Protein AF-A0A947WSV2-F1 (afdb_monomer_lite)

Sequence (94 aa):
MTFILRSVFWLGLALFVIQPHGVDFDRSARALGTAAIETGRVAALDTLAEVRCDSFECAGARLIAQSALTQPAAILTPERDAPYPAAPLARPRL

pLDDT: mean 76.15, std 11.63, range [51.66, 94.38]

Structure (mmCIF, N/CA/C/O backbone):
data_AF-A0A947WSV2-F1
#
_entry.id   AF-A0A947WSV2-F1
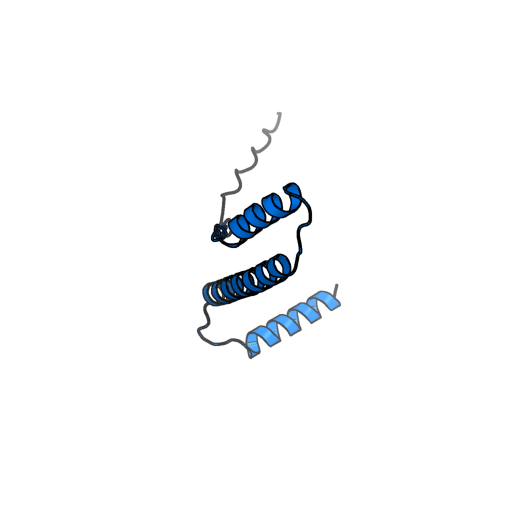#
loop_
_atom_site.group_PDB
_atom_site.id
_atom_site.type_symbol
_atom_site.label_atom_id
_atom_site.label_alt_id
_atom_site.label_comp_id
_atom_site.label_asym_id
_atom_site.label_entity_id
_atom_site.label_seq_id
_atom_site.pdbx_PDB_ins_code
_atom_site.Cartn_x
_atom_site.Cartn_y
_atom_site.Cartn_z
_atom_site.occupancy
_atom_site.B_iso_or_equiv
_atom_site.auth_seq_id
_atom_site.auth_comp_id
_atom_site.auth_asym_id
_atom_site.auth_atom_id
_atom_site.pdbx_PDB_model_num
ATOM 1 N N . MET A 1 1 ? 27.474 -16.401 4.942 1.00 58.66 1 MET A N 1
ATOM 2 C CA . MET A 1 1 ? 27.665 -15.232 4.048 1.00 58.66 1 MET A CA 1
ATOM 3 C C . MET A 1 1 ? 27.500 -15.559 2.560 1.00 58.66 1 MET A C 1
ATOM 5 O O . MET A 1 1 ? 26.872 -14.781 1.859 1.00 58.66 1 MET A O 1
ATOM 9 N N . THR A 1 2 ? 27.975 -16.709 2.066 1.00 75.25 2 THR A N 1
ATOM 10 C CA . THR A 1 2 ? 27.880 -17.117 0.643 1.00 75.25 2 THR A CA 1
ATOM 11 C C . THR A 1 2 ? 26.453 -17.288 0.104 1.00 75.25 2 THR A C 1
ATOM 13 O O . THR A 1 2 ? 26.211 -17.005 -1.066 1.00 75.25 2 THR A O 1
ATOM 16 N N . PHE A 1 3 ? 25.489 -17.693 0.941 1.00 82.06 3 PHE A N 1
ATOM 17 C CA . PHE A 1 3 ? 24.085 -17.842 0.530 1.00 82.06 3 PHE A CA 1
ATOM 18 C C . PHE A 1 3 ? 23.454 -16.516 0.081 1.00 82.06 3 PHE A C 1
ATOM 20 O O . PHE A 1 3 ? 22.784 -16.480 -0.946 1.00 82.06 3 PHE A O 1
ATOM 27 N N . ILE A 1 4 ? 23.732 -15.421 0.799 1.00 88.31 4 ILE A N 1
ATOM 28 C CA . ILE A 1 4 ? 23.208 -14.092 0.457 1.00 88.31 4 ILE A CA 1
ATOM 29 C C . ILE A 1 4 ? 23.806 -13.618 -0.868 1.00 88.31 4 ILE A C 1
ATOM 31 O O . ILE A 1 4 ? 23.053 -13.216 -1.747 1.00 88.31 4 ILE A O 1
ATOM 35 N N . LEU A 1 5 ? 25.128 -13.744 -1.057 1.00 89.50 5 LEU A N 1
ATOM 36 C CA . LEU A 1 5 ? 25.769 -13.371 -2.325 1.00 89.50 5 LEU A CA 1
ATOM 37 C C . LEU A 1 5 ? 25.194 -14.155 -3.506 1.00 89.50 5 LEU A C 1
ATOM 39 O O . LEU A 1 5 ? 24.927 -13.574 -4.551 1.00 89.50 5 LEU A O 1
ATOM 43 N N . ARG A 1 6 ? 24.962 -15.461 -3.334 1.00 85.94 6 ARG A N 1
ATOM 44 C CA . ARG A 1 6 ? 24.379 -16.297 -4.385 1.00 85.94 6 ARG A CA 1
ATOM 45 C C . ARG A 1 6 ? 22.935 -15.888 -4.692 1.00 85.94 6 ARG A C 1
ATOM 47 O O . ARG A 1 6 ? 22.596 -15.768 -5.862 1.00 85.94 6 ARG A O 1
ATOM 54 N N . SER A 1 7 ? 22.107 -15.634 -3.677 1.00 88.94 7 SER A N 1
ATOM 55 C CA . SER A 1 7 ? 20.728 -15.164 -3.879 1.00 88.94 7 SER A CA 1
ATOM 56 C C . SER A 1 7 ? 20.674 -13.806 -4.567 1.00 88.94 7 SER A C 1
ATOM 58 O O . SER A 1 7 ? 19.934 -13.653 -5.530 1.00 88.94 7 SER A O 1
ATOM 60 N N . VAL A 1 8 ? 21.472 -12.836 -4.114 1.00 88.62 8 VAL A N 1
ATOM 61 C CA . VAL A 1 8 ? 21.511 -11.493 -4.712 1.00 88.62 8 VAL A CA 1
ATOM 62 C C . VAL A 1 8 ? 22.032 -11.559 -6.149 1.00 88.62 8 VAL A C 1
ATOM 64 O O . VAL A 1 8 ? 21.487 -10.886 -7.019 1.00 88.62 8 VAL A O 1
ATOM 67 N N . PHE A 1 9 ? 23.018 -12.418 -6.425 1.00 92.06 9 PHE A N 1
ATOM 68 C CA . PHE A 1 9 ? 23.518 -12.660 -7.778 1.00 92.06 9 PHE A CA 1
ATOM 69 C C . PHE A 1 9 ? 22.429 -13.213 -8.706 1.00 92.06 9 PHE A C 1
ATOM 71 O O . PHE A 1 9 ? 22.188 -12.644 -9.767 1.00 92.06 9 PHE A O 1
ATOM 78 N N . TRP A 1 10 ? 21.731 -14.280 -8.302 1.00 94.38 10 TRP A N 1
ATOM 79 C CA . TRP A 1 10 ? 20.659 -14.857 -9.121 1.00 94.38 10 TRP A CA 1
ATOM 80 C C . TRP A 1 10 ? 19.456 -13.922 -9.262 1.00 94.38 10 TRP A C 1
ATOM 82 O O . TRP A 1 10 ? 18.863 -13.863 -10.335 1.00 94.38 10 TRP A O 1
ATOM 92 N N . LEU A 1 11 ? 19.127 -13.153 -8.220 1.00 88.44 11 LEU A N 1
ATOM 93 C CA . LEU A 1 11 ? 18.063 -12.151 -8.263 1.00 88.44 11 LEU A CA 1
ATOM 94 C C . LEU A 1 11 ? 18.407 -11.019 -9.240 1.00 88.44 11 LEU A C 1
ATOM 96 O O . LEU A 1 11 ? 17.581 -10.650 -10.070 1.00 88.44 11 LEU A O 1
ATOM 100 N N . GLY A 1 12 ? 19.636 -10.501 -9.181 1.00 87.56 12 GLY A N 1
ATOM 101 C CA . GLY A 1 12 ? 20.125 -9.482 -10.107 1.00 87.56 12 GLY A CA 1
ATOM 102 C C . GLY A 1 12 ? 20.171 -9.987 -11.547 1.00 87.56 12 GLY A C 1
ATOM 103 O O . GLY A 1 12 ? 19.720 -9.287 -12.448 1.00 87.56 12 GLY A O 1
ATOM 104 N N . LEU A 1 13 ? 20.635 -11.222 -11.764 1.00 87.31 13 LEU A N 1
ATOM 105 C CA . LEU A 1 13 ? 20.644 -11.858 -13.083 1.00 87.31 13 LEU A CA 1
ATOM 106 C C . LEU A 1 13 ? 19.222 -12.013 -13.641 1.00 87.31 13 LEU A C 1
ATOM 108 O O . LEU A 1 13 ? 18.989 -11.702 -14.804 1.00 87.31 13 LEU A O 1
ATOM 112 N N . ALA A 1 14 ? 18.265 -12.447 -12.819 1.00 84.44 14 ALA A N 1
ATOM 113 C CA . ALA A 1 14 ? 16.866 -12.549 -13.222 1.00 84.44 14 ALA A CA 1
ATOM 114 C C . ALA A 1 14 ? 16.289 -11.176 -13.593 1.00 84.44 14 ALA A C 1
ATOM 116 O O . ALA A 1 14 ? 15.671 -11.042 -14.643 1.00 84.44 14 ALA A O 1
ATOM 117 N N . LEU A 1 15 ? 16.548 -10.140 -12.788 1.00 78.25 15 LEU A N 1
ATOM 118 C CA . LEU A 1 15 ? 16.128 -8.766 -13.089 1.00 78.25 15 LEU A CA 1
ATOM 119 C C . LEU A 1 15 ? 16.781 -8.219 -14.364 1.00 78.25 15 LEU A C 1
ATOM 121 O O . LEU A 1 15 ? 16.140 -7.480 -15.106 1.00 78.25 15 LEU A O 1
ATOM 125 N N . PHE A 1 16 ? 18.031 -8.597 -14.633 1.00 79.62 16 PHE A N 1
ATOM 126 C CA . PHE A 1 16 ? 18.750 -8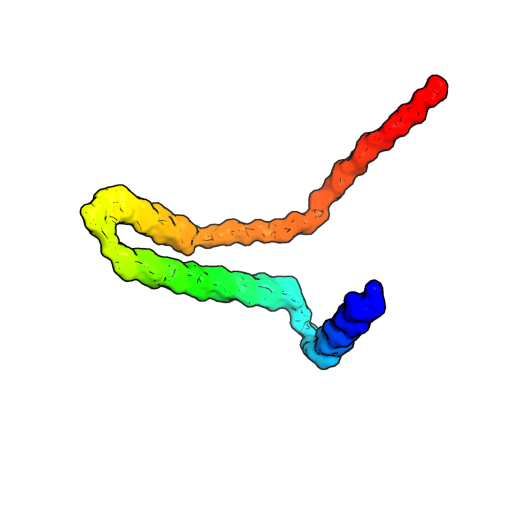.210 -15.842 1.00 79.62 16 PHE A CA 1
ATOM 127 C C . PHE A 1 16 ? 18.215 -8.924 -17.087 1.00 79.62 16 PHE A C 1
ATOM 129 O O . PHE A 1 16 ? 18.033 -8.302 -18.123 1.00 79.62 16 PHE A O 1
ATOM 136 N N . VAL A 1 17 ? 17.900 -10.217 -16.986 1.00 81.81 17 VAL A N 1
ATOM 137 C CA . VAL A 1 17 ? 17.276 -10.992 -18.073 1.00 81.81 17 VAL A CA 1
ATOM 138 C C . VAL A 1 17 ? 15.860 -10.500 -18.363 1.00 81.81 17 VAL A C 1
ATOM 140 O O . VAL A 1 17 ? 15.442 -10.453 -19.516 1.00 81.81 17 VAL A O 1
ATOM 143 N N . ILE A 1 18 ? 15.123 -10.131 -17.317 1.00 73.00 18 ILE A N 1
ATOM 144 C CA . ILE A 1 18 ? 13.754 -9.632 -17.428 1.00 73.00 18 ILE A CA 1
ATOM 145 C C . ILE A 1 18 ? 13.739 -8.148 -17.816 1.00 73.00 18 ILE A C 1
ATOM 147 O O . ILE A 1 18 ? 12.654 -7.668 -18.131 1.00 73.00 18 ILE A O 1
ATOM 151 N N . GLN A 1 19 ? 14.885 -7.432 -17.821 1.00 60.75 19 GLN A N 1
ATOM 152 C CA . GLN A 1 19 ? 14.949 -5.981 -18.054 1.00 60.75 19 GLN A CA 1
ATOM 153 C C . GLN A 1 19 ? 14.027 -5.585 -19.209 1.00 60.75 19 GLN A C 1
ATOM 155 O O . GLN A 1 19 ? 14.346 -5.823 -20.378 1.00 60.75 19 GLN A O 1
ATOM 160 N N . PRO A 1 20 ? 12.899 -4.924 -18.914 1.00 60.09 20 PRO A N 1
ATOM 161 C CA . PRO A 1 20 ? 12.106 -4.336 -19.962 1.00 60.09 20 PRO A CA 1
ATOM 162 C C . PRO A 1 20 ? 12.851 -3.050 -20.310 1.00 60.09 20 PRO A C 1
ATOM 164 O O . PRO A 1 20 ? 12.864 -2.093 -19.534 1.00 60.09 20 PRO A O 1
ATOM 167 N N . HIS A 1 21 ? 13.564 -3.045 -21.434 1.00 54.03 21 HIS A N 1
ATOM 168 C CA . HIS A 1 21 ? 14.186 -1.829 -21.945 1.00 54.03 21 HIS A CA 1
ATOM 169 C C . HIS A 1 21 ? 13.099 -0.747 -22.078 1.00 54.03 21 HIS A C 1
ATOM 171 O O . HIS A 1 21 ? 12.239 -0.833 -22.950 1.00 54.03 21 HIS A O 1
ATOM 177 N N . GLY A 1 22 ? 13.114 0.244 -21.178 1.00 60.62 22 GLY A N 1
ATOM 178 C CA . GLY A 1 22 ? 12.199 1.389 -21.201 1.00 60.62 22 GLY A CA 1
ATOM 179 C C . GLY A 1 22 ? 11.082 1.423 -20.151 1.00 60.62 22 GLY A C 1
ATOM 180 O O . GLY A 1 22 ? 10.257 2.332 -20.225 1.00 60.62 22 GLY A O 1
ATOM 181 N N . VAL A 1 23 ? 11.025 0.512 -19.166 1.00 58.72 23 VAL A N 1
ATOM 182 C CA . VAL A 1 23 ? 10.072 0.687 -18.050 1.00 58.72 23 VAL A CA 1
ATOM 183 C C . VAL A 1 23 ? 10.639 1.580 -16.955 1.00 58.72 23 VAL A C 1
ATOM 185 O O . VAL A 1 23 ? 11.657 1.305 -16.326 1.00 58.72 23 VAL A O 1
ATOM 188 N N . ASP A 1 24 ? 9.926 2.668 -16.714 1.00 68.06 24 ASP A N 1
ATOM 189 C CA . ASP A 1 24 ? 10.177 3.585 -15.618 1.00 68.06 24 ASP A CA 1
ATOM 190 C C . ASP A 1 24 ? 9.645 2.947 -14.323 1.00 68.06 24 ASP A C 1
ATOM 192 O O . ASP A 1 24 ? 8.441 2.981 -14.054 1.00 68.06 24 ASP A O 1
ATOM 196 N N . PHE A 1 25 ? 10.527 2.278 -13.569 1.00 67.06 25 PHE A N 1
ATOM 197 C CA . PHE A 1 25 ? 10.174 1.538 -12.346 1.00 67.06 25 PHE A CA 1
ATOM 198 C C . PHE A 1 25 ? 9.472 2.412 -11.306 1.00 67.06 25 PHE A C 1
ATOM 200 O O . PHE A 1 25 ? 8.616 1.925 -10.577 1.00 67.06 25 PHE A O 1
ATOM 207 N N . ASP A 1 26 ? 9.796 3.704 -11.257 1.00 68.62 26 ASP A N 1
ATOM 208 C CA . ASP A 1 26 ? 9.136 4.658 -10.367 1.00 68.62 26 ASP A CA 1
ATOM 209 C C . ASP A 1 26 ? 7.676 4.871 -10.794 1.00 68.62 26 ASP A C 1
ATOM 211 O O . ASP A 1 26 ? 6.754 4.807 -9.978 1.00 68.62 26 ASP A O 1
ATOM 215 N N . ARG A 1 27 ? 7.427 5.024 -12.100 1.00 69.12 27 ARG A N 1
ATOM 216 C CA . ARG A 1 27 ? 6.067 5.164 -12.633 1.00 69.12 27 ARG A CA 1
ATOM 217 C C . ARG A 1 27 ? 5.260 3.875 -12.483 1.00 69.12 27 ARG A C 1
ATOM 219 O O . ARG A 1 27 ? 4.098 3.944 -12.089 1.00 69.12 27 ARG A O 1
ATOM 226 N N . SER A 1 28 ? 5.840 2.718 -12.794 1.00 71.12 28 SER A N 1
ATOM 227 C CA . SER A 1 28 ? 5.136 1.435 -12.695 1.00 71.12 28 SER A CA 1
ATOM 228 C C . SER A 1 28 ? 4.891 1.024 -11.244 1.00 71.12 28 SER A C 1
ATOM 230 O O . SER A 1 28 ? 3.791 0.569 -10.941 1.00 71.12 28 SER A O 1
ATOM 232 N N . ALA A 1 29 ? 5.832 1.271 -10.328 1.00 70.38 29 ALA A N 1
ATOM 233 C CA . ALA A 1 29 ? 5.619 1.065 -8.896 1.00 70.38 29 ALA A CA 1
ATOM 234 C C . ALA A 1 29 ? 4.509 1.971 -8.352 1.00 70.38 29 ALA A C 1
ATOM 236 O O . ALA A 1 29 ? 3.645 1.498 -7.614 1.00 70.38 29 ALA A O 1
ATOM 237 N N . ARG A 1 30 ? 4.470 3.248 -8.758 1.00 72.06 30 ARG A N 1
ATOM 238 C CA . ARG A 1 30 ? 3.368 4.152 -8.391 1.00 72.06 30 ARG A CA 1
ATOM 239 C C . ARG A 1 30 ? 2.037 3.682 -8.960 1.00 72.06 30 ARG A C 1
ATOM 241 O O . ARG A 1 30 ? 1.071 3.624 -8.213 1.00 72.06 30 ARG A O 1
ATOM 248 N N . ALA A 1 31 ? 1.990 3.298 -10.236 1.00 73.88 31 ALA A N 1
ATOM 249 C CA . ALA A 1 31 ? 0.769 2.812 -10.877 1.00 73.88 31 ALA A CA 1
ATOM 250 C C . ALA A 1 31 ? 0.232 1.538 -10.199 1.00 73.88 31 ALA A C 1
ATOM 252 O O . ALA A 1 31 ? -0.951 1.468 -9.860 1.00 73.88 31 ALA A O 1
ATOM 253 N N . LEU A 1 32 ? 1.108 0.564 -9.931 1.00 75.12 32 LEU A N 1
ATOM 254 C CA . LEU A 1 32 ? 0.765 -0.663 -9.208 1.00 75.12 32 LEU A CA 1
ATOM 255 C C . LEU A 1 32 ? 0.333 -0.369 -7.768 1.00 75.12 32 LEU A C 1
ATOM 257 O O . LEU A 1 32 ? -0.662 -0.927 -7.315 1.00 75.12 32 LEU A O 1
ATOM 261 N N . GLY A 1 33 ? 1.022 0.539 -7.073 1.00 74.81 33 GLY A N 1
ATOM 262 C CA . GLY A 1 33 ? 0.653 0.980 -5.728 1.00 74.81 33 GLY A CA 1
ATOM 263 C C . GLY A 1 33 ? -0.724 1.642 -5.691 1.00 74.81 33 GLY A C 1
ATOM 264 O O . GLY A 1 33 ? -1.555 1.280 -4.862 1.00 74.81 33 GLY A O 1
ATOM 265 N N . THR A 1 34 ? -1.015 2.546 -6.630 1.00 74.62 34 THR A N 1
ATOM 266 C CA . THR A 1 34 ? -2.334 3.190 -6.731 1.00 74.62 34 THR A CA 1
ATOM 267 C C . THR A 1 34 ? -3.442 2.188 -7.049 1.00 74.62 34 THR A C 1
ATOM 269 O O . THR A 1 34 ? -4.511 2.253 -6.449 1.00 74.62 34 THR A O 1
ATOM 272 N N . ALA A 1 35 ? -3.183 1.218 -7.931 1.00 77.38 35 ALA A N 1
ATOM 273 C CA . ALA A 1 35 ? -4.149 0.175 -8.265 1.00 77.38 35 ALA A CA 1
ATOM 274 C C . ALA A 1 35 ? -4.398 -0.782 -7.085 1.00 77.38 35 ALA A C 1
ATOM 276 O O . ALA A 1 35 ? -5.541 -1.146 -6.812 1.00 77.38 35 ALA A O 1
ATOM 277 N N . ALA A 1 36 ? -3.349 -1.163 -6.352 1.00 77.69 36 ALA A N 1
ATOM 278 C CA . ALA A 1 36 ? -3.456 -2.007 -5.163 1.00 77.69 36 ALA A CA 1
ATOM 279 C C . ALA A 1 36 ? -4.227 -1.311 -4.027 1.00 77.69 36 ALA A C 1
ATOM 281 O O . ALA A 1 36 ? -5.057 -1.935 -3.368 1.00 77.69 36 ALA A O 1
ATOM 282 N N . ILE A 1 37 ? -3.999 -0.010 -3.822 1.00 81.38 37 ILE A N 1
ATOM 283 C CA . ILE A 1 37 ? -4.745 0.773 -2.829 1.00 81.38 37 ILE A CA 1
ATOM 284 C C . ILE A 1 37 ? -6.216 0.886 -3.233 1.00 81.38 37 ILE A C 1
ATOM 286 O O . ILE A 1 37 ? -7.080 0.649 -2.394 1.00 81.38 37 ILE A O 1
ATOM 290 N N . GLU A 1 38 ? -6.522 1.190 -4.498 1.00 80.19 38 GLU A N 1
ATOM 291 C CA . GLU A 1 38 ? -7.917 1.334 -4.933 1.00 80.19 38 GLU A CA 1
ATOM 292 C C . GLU A 1 38 ? -8.684 0.010 -4.833 1.00 80.19 38 GLU A C 1
ATOM 294 O O . GLU A 1 38 ? -9.789 -0.034 -4.298 1.00 80.19 38 GLU A O 1
ATOM 299 N N . THR A 1 39 ? -8.076 -1.094 -5.271 1.00 81.62 39 THR A N 1
ATOM 300 C CA . THR A 1 39 ? -8.677 -2.431 -5.135 1.00 81.62 39 THR A CA 1
ATOM 301 C C . THR A 1 39 ? -8.882 -2.825 -3.670 1.00 81.62 39 THR A C 1
ATOM 303 O O . THR A 1 39 ? -9.954 -3.317 -3.316 1.00 81.62 39 THR A O 1
ATOM 306 N N . GLY A 1 40 ? -7.910 -2.550 -2.795 1.00 79.25 40 GLY A N 1
ATOM 307 C CA . GLY A 1 40 ? -8.040 -2.790 -1.355 1.00 79.25 40 GLY A CA 1
ATOM 308 C C . GLY A 1 40 ? -9.131 -1.940 -0.697 1.00 79.25 40 GLY A C 1
ATOM 309 O O . GLY A 1 40 ? -9.861 -2.423 0.167 1.00 79.25 40 GLY A O 1
ATOM 310 N N . ARG A 1 41 ? -9.293 -0.693 -1.140 1.00 83.00 41 ARG A N 1
ATOM 311 C CA . ARG A 1 41 ? -10.323 0.240 -0.665 1.00 83.00 41 ARG A CA 1
ATOM 312 C C . ARG A 1 41 ? -11.729 -0.237 -1.017 1.00 83.00 41 ARG A C 1
ATOM 314 O O . ARG A 1 41 ? -12.604 -0.216 -0.155 1.00 83.00 41 ARG A O 1
ATOM 321 N N . VAL A 1 42 ? -11.927 -0.718 -2.246 1.00 83.94 42 VAL A N 1
ATOM 322 C CA . VAL A 1 42 ? -13.199 -1.316 -2.685 1.00 83.94 42 VAL A CA 1
ATOM 323 C C . VAL A 1 42 ? -13.526 -2.560 -1.858 1.00 83.94 42 VAL A C 1
ATOM 325 O O . VAL A 1 42 ? -14.639 -2.665 -1.352 1.00 83.94 42 VAL A O 1
ATOM 328 N N . ALA A 1 43 ? -12.555 -3.452 -1.641 1.00 85.19 43 ALA A N 1
ATOM 329 C CA . ALA A 1 43 ? -12.755 -4.638 -0.807 1.00 85.19 43 ALA A CA 1
ATOM 330 C C . ALA A 1 43 ? -13.111 -4.276 0.648 1.00 85.19 43 ALA A C 1
ATOM 332 O O . ALA A 1 43 ? -14.030 -4.851 1.224 1.00 85.19 43 ALA A O 1
ATOM 333 N N . ALA A 1 44 ? -12.435 -3.285 1.238 1.00 84.25 44 ALA A N 1
ATOM 334 C CA . ALA A 1 44 ? -12.752 -2.817 2.584 1.00 84.25 44 ALA A CA 1
ATOM 335 C C . ALA A 1 44 ? -14.179 -2.249 2.667 1.00 84.25 44 ALA A C 1
ATOM 337 O O . ALA A 1 44 ? -14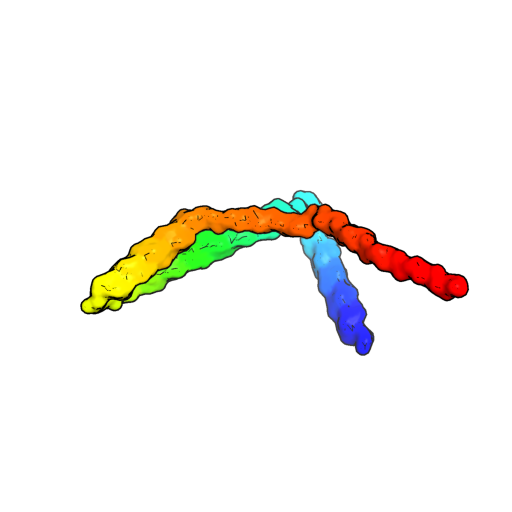.929 -2.603 3.575 1.00 84.25 44 ALA A O 1
ATOM 338 N N . LEU A 1 45 ? -14.595 -1.418 1.709 1.00 86.25 45 LEU A N 1
ATOM 339 C CA . LEU A 1 45 ? -15.959 -0.879 1.675 1.00 86.25 45 LEU A CA 1
ATOM 340 C C . LEU A 1 45 ? -17.025 -1.978 1.579 1.00 86.25 45 LEU A C 1
ATOM 342 O O . LEU A 1 45 ? -18.060 -1.857 2.236 1.00 86.25 45 LEU A O 1
ATOM 346 N N . ASP A 1 46 ? -16.756 -3.042 0.824 1.00 86.25 46 ASP A N 1
ATOM 347 C CA . ASP A 1 46 ? -17.648 -4.198 0.696 1.00 86.25 46 ASP A CA 1
ATOM 348 C C . ASP A 1 46 ? -17.789 -4.943 2.034 1.00 86.25 46 ASP A C 1
ATOM 350 O O . ASP A 1 46 ? -18.898 -5.196 2.503 1.00 86.25 46 ASP A O 1
ATOM 354 N N . THR A 1 47 ? -16.680 -5.146 2.756 1.00 83.75 47 THR A N 1
ATOM 355 C CA . THR A 1 47 ? -16.740 -5.738 4.106 1.00 83.75 47 THR A CA 1
ATOM 356 C C . THR A 1 47 ? -17.525 -4.869 5.090 1.00 83.75 47 THR A C 1
ATOM 358 O O . THR A 1 47 ? -18.302 -5.388 5.888 1.00 83.75 47 THR A O 1
ATOM 361 N N . LEU A 1 48 ? -17.396 -3.537 5.016 1.00 83.75 48 LEU A N 1
ATOM 362 C CA . LEU A 1 48 ? -18.208 -2.626 5.828 1.00 83.75 48 LEU A CA 1
ATOM 363 C C . LEU A 1 48 ? -19.686 -2.667 5.422 1.00 83.75 48 LEU A C 1
ATOM 365 O O . LEU A 1 48 ? -20.542 -2.368 6.255 1.00 83.75 48 LEU A O 1
ATOM 369 N N . ALA A 1 49 ? -19.997 -3.002 4.166 1.00 82.50 49 ALA A N 1
ATOM 370 C CA . ALA A 1 49 ? -21.366 -3.086 3.678 1.00 82.50 49 ALA A CA 1
ATOM 371 C C . ALA A 1 49 ? -22.152 -4.206 4.374 1.00 82.50 49 ALA A C 1
ATOM 373 O O . ALA A 1 49 ? -23.301 -3.985 4.779 1.00 82.50 49 ALA A O 1
ATOM 374 N N . GLU A 1 50 ? -21.497 -5.352 4.571 1.00 87.31 50 GLU A N 1
ATOM 375 C CA . GLU A 1 50 ? -22.053 -6.562 5.186 1.00 87.31 50 GLU A CA 1
ATOM 376 C C . GLU A 1 50 ? -22.240 -6.458 6.709 1.00 87.31 50 GLU A C 1
ATOM 378 O O . GLU A 1 50 ? -23.088 -7.152 7.277 1.00 87.31 50 GLU A O 1
ATOM 383 N N . VAL A 1 51 ? -21.508 -5.562 7.383 1.00 85.25 51 VAL A N 1
ATOM 384 C CA . VAL A 1 51 ? -21.633 -5.352 8.835 1.00 85.25 51 VAL A CA 1
ATOM 385 C C . VAL A 1 51 ? -23.009 -4.775 9.172 1.00 85.25 51 VAL A C 1
ATOM 387 O O . VAL A 1 51 ? -23.301 -3.607 8.894 1.00 85.25 51 VAL A O 1
ATOM 390 N N . ARG A 1 52 ? -23.860 -5.573 9.824 1.00 86.31 52 ARG A N 1
ATOM 391 C CA . ARG A 1 52 ? -25.121 -5.094 10.405 1.00 86.31 52 ARG A CA 1
ATOM 392 C C . ARG A 1 52 ? -24.848 -4.424 11.748 1.00 86.31 52 ARG A C 1
ATOM 394 O O . ARG A 1 52 ? -24.184 -4.999 12.603 1.00 86.31 52 ARG A O 1
ATOM 401 N N . CYS A 1 53 ? -25.351 -3.205 11.915 1.00 87.88 53 CYS A N 1
ATOM 402 C CA . CYS A 1 53 ? -25.203 -2.445 13.148 1.00 87.88 53 CYS A CA 1
ATOM 403 C C . CYS A 1 53 ? -26.512 -2.444 13.934 1.00 87.88 53 CYS A C 1
ATOM 405 O O . CYS A 1 53 ? -27.502 -1.880 13.473 1.00 87.88 53 CYS A O 1
ATOM 407 N N . ASP A 1 54 ? -26.475 -3.010 15.139 1.00 91.94 54 ASP A N 1
ATOM 408 C CA . ASP A 1 54 ? -27.609 -3.030 16.074 1.00 91.94 54 ASP A CA 1
ATOM 409 C C . ASP A 1 54 ? -27.569 -1.863 17.082 1.00 91.94 54 ASP A C 1
ATOM 411 O O . ASP A 1 54 ? -28.461 -1.709 17.913 1.00 91.94 54 ASP A O 1
ATOM 415 N N . SER A 1 55 ? -26.533 -1.018 17.015 1.00 91.25 55 SER A N 1
ATOM 416 C CA . SER A 1 55 ? -26.352 0.148 17.882 1.00 91.25 55 SER A CA 1
ATOM 417 C C . SER A 1 55 ? -26.004 1.408 17.088 1.00 91.25 55 SER A C 1
ATOM 419 O O . SER A 1 55 ? -25.367 1.352 16.030 1.00 91.25 55 SER A O 1
ATOM 421 N N . PHE A 1 56 ? -26.384 2.568 17.635 1.00 87.31 56 PHE A N 1
ATOM 422 C CA . PHE A 1 56 ? -26.036 3.877 17.069 1.00 87.31 56 PHE A CA 1
ATOM 423 C C . PHE A 1 56 ? -24.521 4.101 17.001 1.00 87.31 56 PHE A C 1
ATOM 425 O O . PHE A 1 56 ? -24.036 4.755 16.083 1.00 87.31 56 PHE A O 1
ATOM 432 N N . GLU A 1 57 ? -23.771 3.519 17.935 1.00 90.75 57 GLU A N 1
ATOM 433 C CA . GLU A 1 57 ? -22.314 3.624 17.988 1.00 90.75 57 GLU A CA 1
ATOM 434 C C . GLU A 1 57 ? -21.647 2.867 16.829 1.00 90.75 57 GLU A C 1
ATOM 436 O O . GLU A 1 57 ? -20.782 3.421 16.151 1.00 90.75 57 GLU A O 1
ATOM 441 N N . CYS A 1 58 ? -22.126 1.658 16.504 1.00 88.38 58 CYS A N 1
ATOM 442 C CA . CYS A 1 58 ? -21.678 0.912 15.322 1.00 88.38 58 CYS A CA 1
ATOM 443 C C . CYS A 1 58 ? -22.036 1.647 14.024 1.00 88.38 58 CYS A C 1
ATOM 445 O O . CYS A 1 58 ? -21.195 1.779 13.132 1.00 88.38 58 CYS A O 1
ATOM 447 N N . ALA A 1 59 ? -23.268 2.160 13.920 1.00 87.81 59 ALA A N 1
ATOM 448 C CA . ALA A 1 59 ? -23.714 2.887 12.733 1.00 87.81 59 ALA A CA 1
ATOM 449 C C . ALA A 1 59 ? -22.872 4.155 12.502 1.00 87.81 59 ALA A C 1
ATOM 451 O O . ALA A 1 59 ? -22.438 4.414 11.379 1.00 87.81 59 ALA A O 1
ATOM 452 N N . GLY A 1 60 ? -22.575 4.901 13.570 1.00 87.81 60 GLY A N 1
ATOM 453 C CA . GLY A 1 60 ? -21.690 6.064 13.521 1.00 87.81 60 GLY A CA 1
ATOM 454 C C . GLY A 1 60 ? -20.260 5.696 13.120 1.00 87.81 60 GLY A C 1
ATOM 455 O O . GLY A 1 60 ? -19.703 6.303 12.203 1.00 87.81 60 GLY A O 1
ATOM 456 N N . ALA A 1 61 ? -19.685 4.662 13.739 1.00 86.12 61 ALA A N 1
ATOM 457 C CA . ALA A 1 61 ? -18.336 4.193 13.424 1.00 86.12 61 ALA A CA 1
ATOM 458 C C . ALA A 1 61 ? -18.204 3.727 11.964 1.00 86.12 61 ALA A C 1
ATOM 460 O O . ALA A 1 61 ? -17.210 4.039 11.305 1.00 86.12 61 ALA A O 1
ATOM 461 N N . ARG A 1 62 ? -19.225 3.050 11.422 1.00 88.00 62 ARG A N 1
ATOM 462 C CA . ARG A 1 62 ? -19.266 2.621 10.016 1.00 88.00 62 ARG A CA 1
ATOM 463 C C . ARG A 1 62 ? -19.236 3.812 9.059 1.00 88.00 62 ARG A C 1
ATOM 465 O O . ARG A 1 62 ? -18.474 3.782 8.097 1.00 88.00 62 ARG A O 1
ATOM 472 N N . LEU A 1 63 ? -20.014 4.861 9.323 1.00 87.19 63 LEU A N 1
ATOM 473 C CA . LEU A 1 63 ? -20.026 6.067 8.485 1.00 87.19 63 LEU A CA 1
ATOM 474 C C . LEU A 1 63 ? -18.669 6.780 8.498 1.00 87.19 63 LEU A C 1
ATOM 476 O O . LEU A 1 63 ? -18.162 7.170 7.446 1.00 87.19 63 LEU A O 1
ATOM 480 N N . ILE A 1 64 ? -18.051 6.896 9.677 1.00 88.06 64 ILE A N 1
ATOM 481 C CA . ILE A 1 64 ? -16.718 7.492 9.823 1.00 88.06 64 ILE A CA 1
ATOM 482 C C . ILE A 1 64 ? -15.688 6.673 9.038 1.00 88.06 64 ILE A C 1
ATOM 484 O O . ILE A 1 64 ? -14.946 7.234 8.232 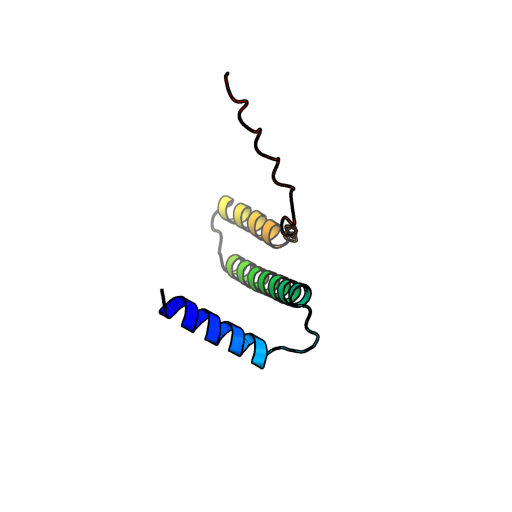1.00 88.06 64 ILE A O 1
ATOM 488 N N . ALA A 1 65 ? -15.680 5.350 9.201 1.00 85.88 65 ALA A N 1
ATOM 489 C CA . ALA A 1 65 ? -14.747 4.470 8.503 1.00 85.88 65 ALA A CA 1
ATOM 490 C C . ALA A 1 65 ? -14.947 4.492 6.976 1.00 85.88 65 ALA A C 1
ATOM 492 O O . ALA A 1 65 ? -13.972 4.571 6.230 1.00 85.88 65 ALA A O 1
ATOM 493 N N . GLN A 1 66 ? -16.193 4.516 6.494 1.00 86.56 66 GLN A N 1
ATOM 494 C CA . GLN A 1 66 ? -16.492 4.681 5.068 1.00 86.56 66 GLN A CA 1
ATOM 495 C C . GLN A 1 66 ? -15.981 6.023 4.528 1.00 86.56 66 GLN A C 1
ATOM 497 O O . GLN A 1 66 ? -15.396 6.060 3.443 1.00 86.56 66 GLN A O 1
ATOM 502 N N . SER A 1 67 ? -16.152 7.112 5.286 1.00 83.25 67 SER A N 1
ATOM 503 C CA . SER A 1 67 ? -15.648 8.436 4.900 1.00 83.25 67 SER A CA 1
ATOM 504 C C . SER A 1 67 ? -14.117 8.482 4.834 1.00 83.25 67 SER A C 1
ATOM 506 O O . SER A 1 67 ? -13.551 9.046 3.901 1.00 83.25 67 SER A O 1
ATOM 508 N N . ALA A 1 68 ? -13.437 7.816 5.772 1.00 84.25 68 ALA A N 1
ATOM 509 C CA . ALA A 1 68 ? -11.980 7.736 5.804 1.00 84.25 68 ALA A CA 1
ATOM 510 C C . ALA A 1 68 ? -11.434 6.922 4.621 1.00 84.25 68 ALA A C 1
ATOM 512 O O . ALA A 1 68 ? -10.437 7.302 4.016 1.00 84.25 68 ALA A O 1
ATOM 513 N N . LEU A 1 69 ? -12.120 5.839 4.243 1.00 82.25 69 LEU A N 1
ATOM 514 C CA . LEU A 1 69 ? -11.776 5.041 3.064 1.00 82.25 69 LEU A CA 1
ATOM 515 C C . LEU A 1 69 ? -12.069 5.779 1.751 1.00 82.25 69 LEU A C 1
ATOM 517 O O . LEU A 1 69 ? -11.411 5.529 0.750 1.00 82.25 69 LEU A O 1
ATOM 521 N N . THR A 1 70 ? -13.031 6.702 1.712 1.00 78.81 70 THR A N 1
ATOM 522 C CA . THR A 1 70 ? -13.316 7.480 0.492 1.00 78.81 70 THR A CA 1
ATOM 523 C C . THR A 1 70 ? -12.373 8.664 0.296 1.00 78.81 70 THR A C 1
ATOM 525 O O . THR A 1 70 ? -12.201 9.108 -0.844 1.00 78.81 70 THR A O 1
ATOM 528 N N . GLN A 1 71 ? -11.706 9.133 1.353 1.00 75.62 71 GLN A N 1
ATOM 529 C CA . GLN A 1 71 ? -10.675 10.160 1.241 1.00 75.62 71 GLN A CA 1
ATOM 530 C C . GLN A 1 71 ? -9.458 9.627 0.466 1.00 75.62 71 GLN A C 1
ATOM 532 O O . GLN A 1 71 ? -8.973 8.529 0.751 1.00 75.62 71 GLN A O 1
ATOM 537 N N . PRO A 1 72 ? -8.948 10.375 -0.529 1.00 62.62 72 PRO A N 1
ATOM 538 C CA . PRO A 1 72 ? -7.718 9.996 -1.204 1.00 62.62 72 PRO A CA 1
ATOM 539 C C . PRO A 1 72 ? -6.579 10.011 -0.182 1.00 62.62 72 PRO A C 1
ATOM 541 O O . PRO A 1 72 ? -6.332 11.032 0.462 1.00 62.62 72 PRO A O 1
ATOM 544 N N . ALA A 1 73 ? -5.892 8.877 -0.028 1.00 62.31 73 ALA A N 1
ATOM 545 C CA . ALA A 1 73 ? -4.694 8.813 0.793 1.00 62.31 73 ALA A CA 1
ATOM 546 C C . ALA A 1 73 ? -3.699 9.854 0.268 1.00 62.31 73 ALA A C 1
ATOM 548 O O . ALA A 1 73 ? -3.366 9.854 -0.921 1.00 62.31 73 ALA A O 1
ATOM 549 N N . ALA A 1 74 ? -3.245 10.754 1.143 1.00 56.53 74 ALA A N 1
ATOM 550 C CA . ALA A 1 74 ? -2.153 11.651 0.810 1.00 56.53 74 ALA A CA 1
ATOM 551 C C . ALA A 1 74 ? -0.975 10.774 0.385 1.00 56.53 74 ALA A C 1
ATOM 553 O O . ALA A 1 74 ? -0.487 9.960 1.170 1.00 56.53 74 ALA A O 1
ATOM 554 N N . ILE A 1 75 ? -0.570 10.890 -0.880 1.00 57.00 75 ILE A N 1
ATOM 555 C CA . ILE A 1 75 ? 0.629 10.228 -1.373 1.00 57.00 75 ILE A CA 1
ATOM 556 C C . ILE A 1 75 ? 1.763 10.842 -0.562 1.00 57.00 75 ILE A C 1
ATOM 558 O O . ILE A 1 75 ? 2.166 11.974 -0.824 1.00 57.00 75 ILE A O 1
ATOM 562 N N . LEU A 1 76 ? 2.224 10.125 0.465 1.00 57.19 76 LEU A N 1
ATOM 563 C CA . LEU A 1 76 ? 3.478 10.436 1.123 1.00 57.19 76 LEU A CA 1
ATOM 564 C C . LEU A 1 76 ? 4.518 10.335 0.015 1.00 57.19 76 LEU A C 1
ATOM 566 O O . LEU A 1 76 ? 4.848 9.242 -0.452 1.00 57.19 76 LEU A O 1
ATOM 570 N N . THR A 1 77 ? 4.953 11.487 -0.490 1.00 54.44 77 THR A N 1
ATOM 571 C CA . THR A 1 77 ? 6.143 11.557 -1.323 1.00 54.44 77 THR A CA 1
ATOM 572 C C . THR A 1 77 ? 7.225 10.799 -0.568 1.00 54.44 77 THR A C 1
ATOM 574 O O . THR A 1 77 ? 7.396 11.077 0.622 1.00 54.44 77 THR A O 1
ATOM 577 N N . PRO A 1 78 ? 7.915 9.822 -1.189 1.00 54.66 78 PRO A N 1
ATOM 578 C CA . PRO A 1 78 ? 9.070 9.232 -0.538 1.00 54.66 78 PRO A CA 1
ATOM 579 C C . PRO A 1 78 ? 9.965 10.401 -0.141 1.00 54.66 78 PRO A C 1
ATOM 581 O O . PRO A 1 78 ? 10.248 1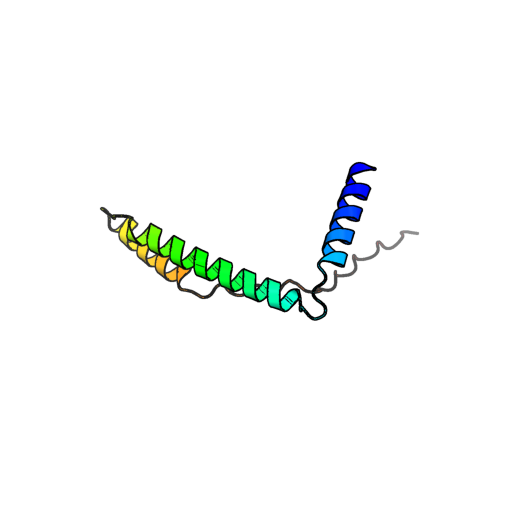1.248 -0.990 1.00 54.66 78 PRO A O 1
ATOM 584 N N . GLU A 1 79 ? 10.294 10.478 1.148 1.00 55.12 79 GLU A N 1
ATOM 585 C CA . GLU A 1 79 ? 11.215 11.442 1.748 1.00 55.12 79 GLU A CA 1
ATOM 586 C C . GLU A 1 79 ? 12.551 11.318 1.006 1.00 55.12 79 GLU A C 1
ATOM 588 O O . GLU A 1 79 ? 13.440 10.552 1.376 1.00 55.12 79 GLU A O 1
ATOM 593 N N . ARG A 1 80 ? 12.645 11.968 -0.150 1.00 54.84 80 ARG A N 1
ATOM 594 C CA . ARG A 1 80 ? 13.832 11.979 -0.980 1.00 54.84 80 ARG A CA 1
ATOM 595 C C . ARG A 1 80 ? 14.676 13.103 -0.421 1.00 54.84 80 ARG A C 1
ATOM 597 O O . ARG A 1 80 ? 14.360 14.270 -0.620 1.00 54.84 80 ARG A O 1
ATOM 604 N N . ASP A 1 81 ? 15.709 12.703 0.306 1.00 51.66 81 ASP A N 1
ATOM 605 C CA . ASP A 1 81 ? 16.818 13.556 0.707 1.00 51.66 81 ASP A CA 1
ATOM 606 C C . ASP A 1 81 ? 16.408 14.763 1.562 1.00 51.66 81 ASP A C 1
ATOM 608 O O . ASP A 1 81 ? 16.647 15.912 1.195 1.00 51.66 81 ASP A O 1
ATOM 612 N N . ALA A 1 82 ? 15.875 14.529 2.765 1.00 53.69 82 ALA A N 1
ATOM 613 C CA . ALA A 1 82 ? 16.165 15.482 3.831 1.00 53.69 82 ALA A CA 1
ATOM 614 C C . ALA A 1 82 ? 17.692 15.433 4.050 1.00 53.69 82 ALA A C 1
ATOM 616 O O . ALA A 1 82 ? 18.208 14.362 4.394 1.00 53.69 82 ALA A O 1
ATOM 617 N N . PRO A 1 83 ? 18.452 16.523 3.815 1.00 62.00 83 PRO A N 1
ATOM 618 C CA . PRO A 1 83 ? 19.878 16.529 4.096 1.00 62.00 83 PRO A CA 1
ATOM 619 C C . PRO A 1 83 ? 20.038 16.201 5.574 1.00 62.00 83 PRO A C 1
ATOM 621 O O . PRO A 1 83 ? 19.520 16.922 6.426 1.00 62.00 83 PRO A O 1
ATOM 624 N N . TYR A 1 84 ? 20.712 15.094 5.878 1.00 61.69 84 TYR A N 1
ATOM 625 C CA . TYR A 1 84 ? 21.039 14.742 7.252 1.00 61.69 84 TYR A CA 1
ATOM 626 C C . TYR A 1 84 ? 21.727 15.969 7.869 1.00 61.69 84 TYR A C 1
ATOM 628 O O . TYR A 1 84 ? 22.754 16.395 7.324 1.00 61.69 84 T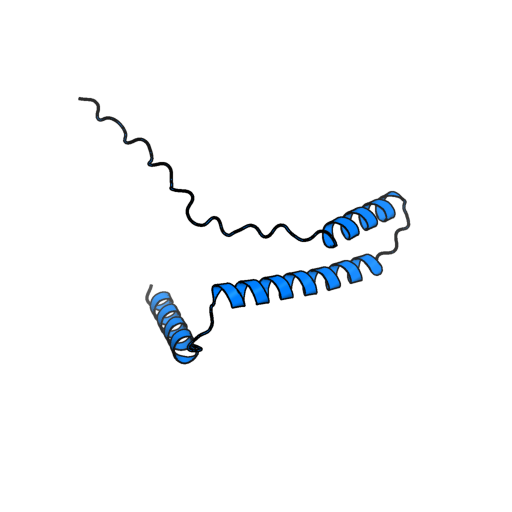YR A O 1
ATOM 636 N N . PRO A 1 85 ? 21.189 16.601 8.932 1.00 64.44 85 PRO A N 1
ATOM 637 C CA . PRO A 1 85 ? 21.895 17.704 9.557 1.00 64.44 85 PRO A CA 1
ATOM 638 C C . PRO A 1 85 ? 23.230 17.136 10.027 1.00 64.44 85 PRO A C 1
ATOM 640 O O . PRO A 1 85 ? 23.263 16.174 10.797 1.00 64.44 85 PRO A O 1
ATOM 643 N N . ALA A 1 86 ? 24.327 17.667 9.481 1.00 65.12 86 ALA A N 1
ATOM 644 C CA . ALA A 1 86 ? 25.670 17.245 9.837 1.00 65.12 86 ALA A CA 1
ATOM 645 C C . ALA A 1 86 ? 25.772 17.254 11.365 1.00 65.12 86 ALA A C 1
ATOM 647 O O . ALA A 1 86 ? 25.585 18.298 11.994 1.00 65.12 86 ALA A O 1
ATOM 648 N N . ALA A 1 87 ? 25.988 16.079 11.964 1.00 70.81 87 ALA A N 1
ATOM 649 C CA . ALA A 1 87 ? 26.120 15.972 13.406 1.00 70.81 87 ALA A CA 1
ATOM 650 C C . ALA A 1 87 ? 27.217 16.954 13.859 1.00 70.81 87 ALA A C 1
ATOM 652 O O . ALA A 1 87 ? 28.284 16.985 13.235 1.00 70.81 87 ALA A O 1
ATOM 653 N N . PRO A 1 88 ? 26.977 17.785 14.889 1.00 72.00 88 PRO A N 1
ATOM 654 C CA . PRO A 1 88 ? 27.969 18.749 15.334 1.00 72.00 88 PRO A CA 1
ATOM 655 C C . PRO A 1 88 ? 29.232 17.995 15.758 1.00 72.00 88 PRO A C 1
ATOM 657 O O . PRO A 1 88 ? 29.208 17.195 16.693 1.00 72.00 88 PRO A O 1
ATOM 660 N N . LEU A 1 89 ? 30.333 18.221 15.036 1.00 74.62 89 LEU A N 1
ATOM 661 C CA . LEU A 1 89 ? 31.626 17.622 15.352 1.00 74.62 89 LEU A CA 1
ATOM 662 C C . LEU A 1 89 ? 32.030 18.047 16.769 1.00 74.62 89 LEU A C 1
ATOM 664 O O . LEU A 1 89 ? 32.086 19.240 17.079 1.00 74.62 89 LEU A O 1
ATOM 668 N N . ALA A 1 90 ? 32.298 17.071 17.638 1.00 72.88 90 ALA A N 1
ATOM 669 C CA . ALA A 1 90 ? 32.753 17.331 18.995 1.00 72.88 90 ALA A CA 1
ATOM 670 C C . ALA A 1 90 ? 34.082 18.103 18.951 1.00 72.88 90 ALA A C 1
ATOM 672 O O . ALA A 1 90 ? 35.069 17.638 18.380 1.00 72.88 90 ALA A O 1
ATOM 673 N N . ARG A 1 91 ? 34.104 19.301 19.544 1.00 72.12 91 ARG A N 1
ATOM 674 C CA . ARG A 1 91 ? 35.307 20.136 19.629 1.00 72.12 91 ARG A CA 1
ATOM 675 C C . ARG A 1 91 ? 36.353 19.414 20.497 1.00 72.12 91 ARG A C 1
ATOM 677 O O . ARG A 1 91 ? 36.031 19.106 21.648 1.00 72.12 91 ARG A O 1
ATOM 684 N N . PRO A 1 92 ? 37.576 19.151 20.002 1.00 69.00 92 PRO A N 1
ATOM 685 C CA . PRO A 1 92 ? 38.620 18.548 20.821 1.00 69.00 92 PRO A CA 1
ATOM 686 C C . PRO A 1 92 ? 38.970 19.501 21.968 1.00 69.00 92 PRO A C 1
ATOM 688 O O . PRO A 1 92 ? 39.197 20.693 21.750 1.00 69.00 92 PRO A O 1
ATOM 691 N N . ARG A 1 93 ? 38.963 18.982 23.199 1.00 72.31 93 ARG A N 1
ATOM 692 C CA . ARG A 1 93 ? 39.506 19.694 24.359 1.00 72.31 93 ARG A CA 1
ATOM 693 C C . ARG A 1 93 ? 41.021 19.493 24.333 1.00 72.31 93 ARG A C 1
ATOM 695 O O . ARG A 1 93 ? 41.469 18.359 24.472 1.00 72.31 93 ARG A O 1
ATOM 702 N N . LEU A 1 94 ? 41.752 20.573 24.059 1.00 63.50 94 LEU A N 1
ATOM 703 C CA . LEU A 1 94 ? 43.177 20.695 24.376 1.00 63.50 94 LEU A CA 1
ATOM 704 C C . LEU A 1 94 ? 43.339 20.878 25.886 1.00 63.50 94 LEU A C 1
ATOM 706 O O . LEU A 1 94 ? 42.470 21.566 26.473 1.00 63.50 94 LEU A O 1
#

Radius of gyration: 23.81 Å; chains: 1; bounding box: 71×38×46 Å

Secondary structure (DSSP, 8-state):
-HHHHHHHHHHHHHHHHS--TT--HHHHHHHHHHHHHHHHHHHHHHHHHH----SHHHHHHHHHHHHHHHSPP--------PPPPPP-PPPP--

Foldseek 3Di:
DVVVVVVVVVVVVVCVVVPPVDDPCVVVVVVVVVVVLVVVLVVVLVVLVPDDDPDPVSVVVSVVVNVVSPDDPDPPDPPDDPPDPPDPPDDDDD